Protein AF-A0A6J1MG16-F1 (afdb_monomer_lite)

Secondary structure (DSSP, 8-state):
----EEEEEEEEEEEEEEEEEEEEEETTEEEEEEEEEEEEEEEEEEEEEEEEEEEEETTEEEEEEEEEEEEEEEEEEEEEEE-SBGGG-HHHHHHHHHHHHHTHHHHHHHHGGGGS----

Sequence (120 aa):
MELNVFRILIHSDIVIEFNNDVIGTVLFMYVYGGGPSKITLKNMQIEILFKFDIINENGKDYMDITSYFHALDLVDGAHYQFSNINDGDKRFNDKLHRTLNENWRIVVANFGGYVNKNEA

pLDDT: mean 89.61, std 13.12, range [31.34, 97.75]

Radius of gyration: 19.83 Å; chains: 1; bounding box: 42×24×58 Å

Foldseek 3Di:
DDWDKDKDKDWDKDKDWDWDADAQDDPHDTKGFIGIWMKIQHGKIKMKMWTWDWDDDPNDTDTGTPDMDMDIDRDPFMFIGTACIPNRPPVSRVVVRCVCRVPVVVRCVVPVCVVVDDPD

Structure (mmCIF, N/CA/C/O backbone):
data_AF-A0A6J1MG16-F1
#
_entry.id   AF-A0A6J1MG16-F1
#
loop_
_atom_site.group_PDB
_atom_site.id
_atom_site.type_symbol
_atom_site.label_atom_id
_atom_site.label_alt_id
_atom_site.label_comp_id
_atom_site.label_asym_id
_atom_site.label_entity_id
_atom_site.label_seq_id
_atom_site.pdbx_PDB_ins_code
_atom_site.Cartn_x
_atom_site.Cartn_y
_atom_site.Cartn_z
_atom_site.occupancy
_atom_site.B_iso_or_equiv
_atom_site.auth_seq_id
_atom_site.auth_comp_id
_atom_site.auth_asym_id
_atom_site.auth_atom_id
_atom_site.pdbx_PDB_model_num
ATOM 1 N N . MET A 1 1 ? -20.432 -12.261 28.869 1.00 57.91 1 MET A N 1
ATOM 2 C CA . MET A 1 1 ? -19.486 -11.133 28.792 1.00 57.91 1 MET A CA 1
ATOM 3 C C . MET A 1 1 ? -19.801 -10.425 27.491 1.00 57.91 1 MET A C 1
ATOM 5 O O . MET A 1 1 ? -19.734 -11.069 26.451 1.00 57.91 1 MET A O 1
ATOM 9 N N . GLU A 1 2 ? -20.323 -9.207 27.569 1.00 70.31 2 GLU A N 1
ATOM 10 C CA . GLU A 1 2 ? -20.762 -8.437 26.402 1.00 70.31 2 GLU A CA 1
ATOM 11 C C . GLU A 1 2 ? -19.522 -7.845 25.721 1.00 70.31 2 GLU A C 1
ATOM 13 O O . GLU A 1 2 ? -18.640 -7.329 26.403 1.00 70.31 2 GLU A O 1
ATOM 18 N N . LEU A 1 3 ? -19.392 -8.017 24.404 1.00 81.06 3 LEU A N 1
ATOM 19 C CA . LEU A 1 3 ? -18.237 -7.536 23.650 1.00 81.06 3 LEU A CA 1
ATOM 20 C C . LEU A 1 3 ? -18.596 -6.192 23.015 1.00 81.06 3 LEU A C 1
ATOM 22 O O . LEU A 1 3 ? -19.360 -6.147 22.053 1.00 81.06 3 LEU A O 1
ATOM 26 N N . ASN A 1 4 ? -18.010 -5.119 23.532 1.00 92.44 4 ASN A N 1
ATOM 27 C CA . ASN A 1 4 ? -18.147 -3.787 22.966 1.00 92.44 4 ASN A CA 1
ATOM 28 C C . ASN A 1 4 ? -17.196 -3.636 21.777 1.00 92.44 4 ASN A C 1
ATOM 30 O O . ASN A 1 4 ? -15.969 -3.659 21.915 1.00 92.44 4 ASN A O 1
ATOM 34 N N . VAL A 1 5 ? -17.781 -3.514 20.588 1.00 93.19 5 VAL A N 1
ATOM 35 C CA . VAL A 1 5 ? -17.047 -3.293 19.345 1.00 93.19 5 VAL A CA 1
ATOM 36 C C . VAL A 1 5 ? -17.691 -2.189 18.538 1.00 93.19 5 VAL A C 1
ATOM 38 O O . VAL A 1 5 ? -18.915 -2.085 18.471 1.00 93.19 5 VAL A O 1
ATOM 41 N N . PHE A 1 6 ? -16.864 -1.402 17.862 1.00 93.94 6 PHE A N 1
ATOM 42 C CA . PHE A 1 6 ? -17.328 -0.597 16.742 1.00 93.94 6 PHE A CA 1
ATOM 43 C C . PHE A 1 6 ? -16.473 -0.890 15.513 1.00 93.94 6 PHE A C 1
ATOM 45 O O . PHE A 1 6 ? -15.270 -1.148 15.595 1.00 93.94 6 PHE A O 1
ATOM 52 N N . ARG A 1 7 ? -17.141 -0.908 14.361 1.00 94.94 7 ARG A N 1
ATOM 53 C CA . ARG A 1 7 ? -16.562 -1.278 13.073 1.00 94.94 7 ARG A CA 1
ATOM 54 C C . ARG A 1 7 ? -16.504 -0.047 12.188 1.00 94.94 7 ARG A C 1
ATOM 56 O O . ARG A 1 7 ? -17.516 0.624 11.996 1.00 94.94 7 ARG A O 1
ATOM 63 N N . ILE A 1 8 ? -15.332 0.207 11.627 1.00 95.31 8 ILE A N 1
ATOM 64 C CA . ILE A 1 8 ? -15.112 1.218 10.603 1.00 95.31 8 ILE A CA 1
ATOM 65 C C . ILE A 1 8 ? -14.873 0.502 9.277 1.00 95.31 8 ILE A C 1
ATOM 67 O O . ILE A 1 8 ? -14.038 -0.397 9.192 1.00 95.31 8 ILE A O 1
ATOM 71 N N . LEU A 1 9 ? -15.598 0.930 8.246 1.00 94.25 9 LEU A N 1
ATOM 72 C CA . LEU A 1 9 ? -15.382 0.529 6.862 1.00 94.25 9 LEU A CA 1
ATOM 73 C C . LEU A 1 9 ? -14.996 1.769 6.063 1.00 94.25 9 LEU A C 1
ATOM 75 O O . LEU A 1 9 ? -15.744 2.746 6.035 1.00 94.25 9 LEU A O 1
ATOM 79 N N . ILE A 1 10 ? -13.827 1.732 5.436 1.00 93.44 10 ILE A N 1
ATOM 80 C CA . ILE A 1 10 ? -13.296 2.810 4.605 1.00 93.44 10 ILE A CA 1
ATOM 81 C C . ILE A 1 10 ? -13.065 2.251 3.208 1.00 93.44 10 ILE A C 1
ATOM 83 O O . ILE A 1 10 ? -12.519 1.163 3.049 1.00 93.44 10 ILE A O 1
ATOM 87 N N . HIS A 1 11 ? -13.443 3.024 2.195 1.00 93.38 11 HIS A N 1
ATOM 88 C CA . HIS A 1 11 ? -13.033 2.789 0.819 1.00 93.38 11 HIS A CA 1
ATOM 89 C C . HIS A 1 11 ? -12.354 4.053 0.288 1.00 93.38 11 HIS A C 1
ATOM 91 O O . HIS A 1 11 ? -12.895 5.152 0.419 1.00 93.38 11 HIS A O 1
ATOM 97 N N . SER A 1 12 ? -11.156 3.927 -0.278 1.00 93.81 12 SER A N 1
ATOM 98 C CA . SER A 1 12 ? -10.440 5.078 -0.835 1.00 93.81 12 SER A CA 1
ATOM 99 C C . SER A 1 12 ? -9.427 4.666 -1.889 1.00 93.81 12 SER A C 1
ATOM 101 O O . SER A 1 12 ? -8.820 3.601 -1.815 1.00 93.81 12 SER A O 1
ATOM 103 N N . ASP A 1 13 ? -9.170 5.574 -2.823 1.00 95.31 13 ASP A N 1
ATOM 104 C CA . ASP A 1 13 ? -7.903 5.584 -3.543 1.00 95.31 13 ASP A CA 1
ATOM 105 C C . ASP A 1 13 ? -6.831 6.193 -2.630 1.00 95.31 13 ASP A C 1
ATOM 107 O O . ASP A 1 13 ? -7.084 7.199 -1.963 1.00 95.31 13 ASP A O 1
ATOM 111 N N . ILE A 1 14 ? -5.634 5.607 -2.602 1.00 93.12 14 ILE A N 1
ATOM 112 C CA . ILE A 1 14 ? -4.476 6.170 -1.899 1.00 93.12 14 ILE A CA 1
ATOM 113 C C . ILE A 1 14 ? -3.355 6.432 -2.892 1.00 93.12 14 ILE A C 1
ATOM 115 O O . ILE A 1 14 ? -3.028 5.595 -3.730 1.00 93.12 14 ILE A O 1
ATOM 119 N N . VAL A 1 15 ? -2.734 7.600 -2.767 1.00 95.81 15 VAL A N 1
ATOM 120 C CA . VAL A 1 15 ? -1.513 7.956 -3.483 1.00 95.81 15 VAL A CA 1
ATOM 121 C C . VAL A 1 15 ? -0.412 8.191 -2.460 1.00 95.81 15 VAL A C 1
ATOM 123 O O . VAL A 1 15 ? -0.569 9.005 -1.556 1.00 95.81 15 VAL A O 1
ATOM 126 N N . ILE A 1 16 ? 0.695 7.472 -2.616 1.00 94.00 16 ILE A N 1
ATOM 127 C CA . ILE A 1 16 ? 1.886 7.580 -1.779 1.00 94.00 16 ILE A CA 1
ATOM 128 C C . ILE A 1 16 ? 3.007 8.108 -2.662 1.00 94.00 16 ILE A C 1
ATOM 130 O O . ILE A 1 16 ? 3.377 7.462 -3.641 1.00 94.00 16 ILE A O 1
ATOM 134 N N . GLU A 1 17 ? 3.545 9.269 -2.314 1.00 96.12 17 GLU A N 1
ATOM 135 C CA . GLU A 1 17 ? 4.680 9.891 -2.996 1.00 96.12 17 GLU A CA 1
ATOM 136 C C . GLU A 1 17 ? 5.846 9.991 -2.014 1.00 96.12 17 GLU A C 1
ATOM 138 O O . GLU A 1 17 ? 5.672 10.398 -0.866 1.00 96.12 17 GLU A O 1
ATOM 143 N N . PHE A 1 18 ? 7.026 9.549 -2.439 1.00 93.44 18 PHE A N 1
ATOM 144 C CA . PHE A 1 18 ? 8.201 9.432 -1.577 1.00 93.44 18 PHE A CA 1
ATOM 145 C C . PHE A 1 18 ? 9.485 9.469 -2.402 1.00 93.44 18 PHE A C 1
ATOM 147 O O . PHE A 1 18 ? 9.480 9.147 -3.586 1.00 93.44 18 PHE A O 1
ATOM 154 N N . ASN A 1 19 ? 10.603 9.823 -1.772 1.00 94.31 19 ASN A N 1
ATOM 155 C CA . ASN A 1 19 ? 11.925 9.591 -2.349 1.00 94.31 19 ASN A CA 1
ATOM 156 C C . ASN A 1 19 ? 12.421 8.230 -1.871 1.00 94.31 19 ASN A C 1
ATOM 158 O O . ASN A 1 19 ? 12.426 7.974 -0.667 1.00 94.31 19 ASN A O 1
ATOM 162 N N . ASN A 1 20 ? 12.809 7.361 -2.799 1.00 88.12 20 ASN A N 1
ATOM 163 C CA . ASN A 1 20 ? 13.327 6.041 -2.468 1.00 88.12 20 ASN A CA 1
ATOM 164 C C . ASN A 1 20 ? 14.851 5.979 -2.620 1.00 88.12 20 ASN A C 1
ATOM 166 O O . ASN A 1 20 ? 15.443 6.714 -3.404 1.00 88.12 20 ASN A O 1
ATOM 170 N N . ASP A 1 21 ? 15.461 5.071 -1.870 1.00 92.44 21 ASP A N 1
ATOM 171 C CA . ASP A 1 21 ? 16.802 4.544 -2.100 1.00 92.44 21 ASP A CA 1
ATOM 172 C C . ASP A 1 21 ? 16.677 3.036 -1.895 1.00 92.44 21 ASP A C 1
ATOM 174 O O . ASP A 1 21 ? 16.348 2.570 -0.801 1.00 92.44 21 ASP A O 1
ATOM 178 N N . VAL A 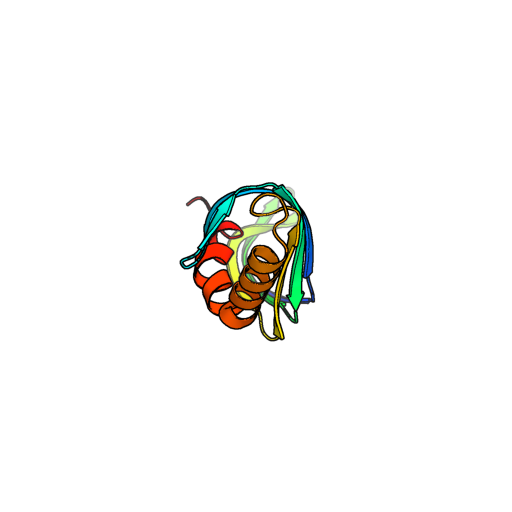1 22 ? 16.755 2.283 -2.986 1.00 90.62 22 VAL A N 1
ATOM 179 C CA . VAL A 1 22 ? 16.479 0.851 -2.997 1.00 90.62 22 VAL A CA 1
ATOM 180 C C . VAL A 1 22 ? 17.717 0.094 -3.422 1.00 90.62 22 VAL A C 1
ATOM 182 O O . VAL A 1 22 ? 18.420 0.483 -4.348 1.00 90.62 22 VAL A O 1
ATOM 185 N N . ILE A 1 23 ? 17.950 -1.033 -2.761 1.00 93.88 23 ILE A N 1
ATOM 186 C CA . ILE A 1 23 ? 18.915 -2.045 -3.168 1.00 93.88 23 ILE A CA 1
ATOM 187 C C . ILE A 1 23 ? 18.384 -3.408 -2.734 1.00 93.88 23 ILE A C 1
ATOM 189 O O . ILE A 1 23 ? 18.013 -3.602 -1.577 1.00 93.88 23 ILE A O 1
ATOM 193 N N . GLY A 1 24 ? 18.301 -4.354 -3.662 1.00 93.06 24 GLY A N 1
ATOM 194 C CA . GLY A 1 24 ? 17.843 -5.705 -3.355 1.00 93.06 24 GLY A CA 1
ATOM 195 C C . GLY A 1 24 ? 17.085 -6.354 -4.499 1.00 93.06 24 GLY A C 1
ATOM 196 O O . GLY A 1 24 ? 17.175 -5.930 -5.645 1.00 93.06 24 GLY A O 1
ATOM 197 N N . THR A 1 25 ? 16.331 -7.403 -4.184 1.00 93.12 25 THR A N 1
ATOM 198 C CA . THR A 1 25 ? 15.599 -8.185 -5.184 1.00 93.12 25 THR A CA 1
ATOM 199 C C . THR A 1 25 ? 14.103 -8.034 -4.977 1.00 93.12 25 THR A C 1
ATOM 201 O O . THR A 1 25 ? 13.588 -8.335 -3.902 1.00 93.12 25 THR A O 1
ATOM 204 N N . VAL A 1 26 ? 13.396 -7.623 -6.027 1.00 91.00 26 VAL A N 1
ATOM 205 C CA . VAL A 1 26 ? 11.934 -7.625 -6.072 1.00 91.00 26 VAL A CA 1
ATOM 206 C C . VAL A 1 26 ? 11.464 -8.689 -7.054 1.00 91.00 26 VAL A C 1
ATOM 208 O O . VAL A 1 26 ? 11.855 -8.693 -8.222 1.00 91.00 26 VAL A O 1
ATOM 211 N N . LEU A 1 27 ? 10.640 -9.622 -6.570 1.00 91.06 27 LEU A N 1
ATOM 212 C CA . LEU A 1 27 ? 10.260 -10.846 -7.283 1.00 91.06 27 LEU A CA 1
ATOM 213 C C . LEU A 1 27 ? 11.506 -11.652 -7.710 1.00 91.06 27 LEU A C 1
ATOM 215 O O . LEU A 1 27 ? 12.025 -12.438 -6.927 1.00 91.06 27 LEU A O 1
ATOM 219 N N . PHE A 1 28 ? 12.017 -11.425 -8.918 1.00 92.00 28 PHE A N 1
ATOM 220 C CA . PHE A 1 28 ? 13.226 -12.052 -9.472 1.00 92.00 28 PHE A CA 1
ATOM 221 C C . PHE A 1 28 ? 14.227 -11.029 -10.042 1.00 92.00 28 PHE A C 1
ATOM 223 O O . PHE A 1 28 ? 15.241 -11.409 -10.626 1.00 92.00 28 PHE A O 1
ATOM 230 N N . MET A 1 29 ? 13.930 -9.731 -9.937 1.00 94.00 29 MET A N 1
ATOM 231 C CA . MET A 1 29 ? 14.741 -8.650 -10.494 1.00 94.00 29 MET A CA 1
ATOM 232 C C . MET A 1 29 ? 15.578 -8.008 -9.392 1.00 94.00 29 MET A C 1
ATOM 234 O O . MET A 1 29 ? 15.024 -7.487 -8.426 1.00 94.00 29 MET A O 1
ATOM 238 N N . TYR A 1 30 ? 16.901 -8.020 -9.553 1.00 95.31 30 TYR A N 1
ATOM 239 C CA . TYR A 1 30 ? 17.792 -7.216 -8.723 1.00 95.31 30 TYR A CA 1
ATOM 240 C C . TYR A 1 30 ? 17.692 -5.749 -9.146 1.00 95.31 30 TYR A C 1
ATOM 242 O O . TYR A 1 30 ? 17.838 -5.439 -10.327 1.00 95.31 30 TYR 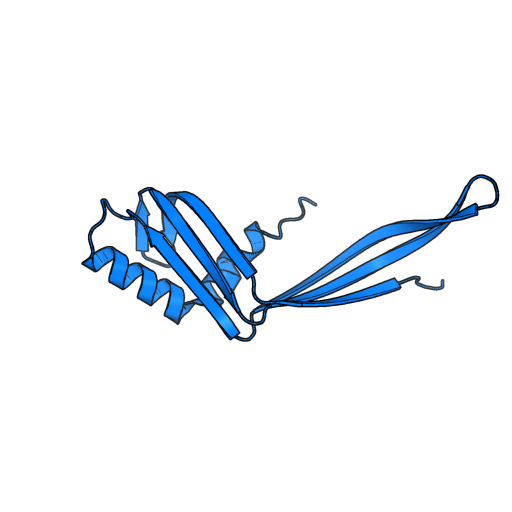A O 1
ATOM 250 N N . VAL A 1 31 ? 17.413 -4.867 -8.196 1.00 95.25 31 VAL A N 1
ATOM 251 C CA . VAL A 1 31 ? 17.221 -3.432 -8.389 1.00 95.25 31 VAL A CA 1
ATOM 252 C C . VAL A 1 31 ? 18.150 -2.674 -7.454 1.00 95.25 31 VAL A C 1
ATOM 254 O O . VAL A 1 31 ? 18.365 -3.077 -6.312 1.00 95.25 31 VAL A O 1
ATOM 257 N N . TYR A 1 32 ? 18.693 -1.568 -7.944 1.00 95.62 32 TYR A N 1
ATOM 258 C CA . TYR A 1 32 ? 19.401 -0.589 -7.133 1.00 95.62 32 TYR A CA 1
ATOM 259 C C . TYR A 1 32 ? 19.121 0.818 -7.666 1.00 95.62 32 TYR A C 1
ATOM 261 O O . TYR A 1 32 ? 18.771 0.963 -8.839 1.00 95.62 32 TYR A O 1
ATOM 269 N N . GLY A 1 33 ? 19.275 1.843 -6.836 1.00 93.50 33 GLY A N 1
ATOM 270 C CA . GLY A 1 33 ? 19.087 3.241 -7.225 1.00 93.50 33 GLY A CA 1
ATOM 271 C C . GLY A 1 33 ? 17.970 3.915 -6.442 1.00 93.50 33 GLY A C 1
ATOM 272 O O . GLY A 1 33 ? 17.393 3.335 -5.526 1.00 93.50 33 GLY A O 1
ATOM 273 N N . GLY A 1 34 ? 17.664 5.157 -6.794 1.00 89.81 34 GLY A N 1
ATOM 274 C CA . GLY A 1 34 ? 16.777 5.962 -5.971 1.00 89.81 34 GLY A CA 1
ATOM 275 C C . GLY A 1 34 ? 16.395 7.295 -6.591 1.00 89.81 34 GLY A C 1
ATOM 276 O O . GLY A 1 34 ? 17.161 7.891 -7.356 1.00 89.81 34 GLY A O 1
ATOM 277 N N . GLY A 1 35 ? 15.199 7.755 -6.248 1.00 92.69 35 GLY A N 1
ATOM 278 C CA . GLY A 1 35 ? 14.619 9.003 -6.705 1.00 92.69 35 GLY A CA 1
ATOM 279 C C . GLY A 1 35 ? 13.142 9.161 -6.322 1.00 92.69 35 GLY A C 1
ATOM 280 O O . GLY A 1 35 ? 12.564 8.335 -5.605 1.00 92.69 35 GLY A O 1
ATOM 281 N N . PRO A 1 36 ? 12.494 10.232 -6.807 1.00 95.81 36 PRO A N 1
ATOM 282 C CA . PRO A 1 36 ? 11.066 10.449 -6.612 1.00 95.81 3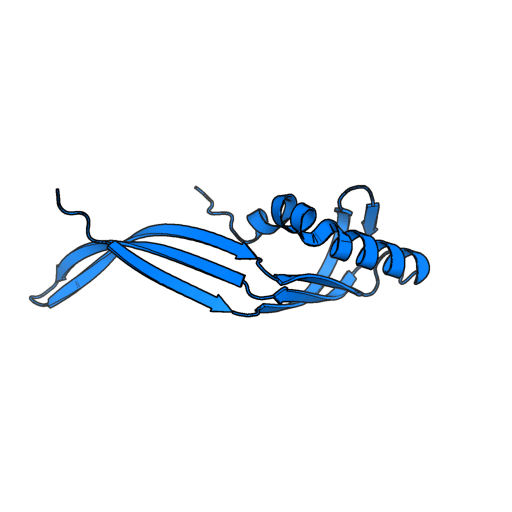6 PRO A CA 1
ATOM 283 C C . PRO A 1 36 ? 10.249 9.275 -7.146 1.00 95.81 36 PRO A C 1
ATOM 285 O O . PRO A 1 36 ? 10.400 8.857 -8.295 1.00 95.81 36 PRO A O 1
ATOM 288 N N . SER A 1 37 ? 9.385 8.731 -6.310 1.00 95.31 37 SER A N 1
ATOM 289 C CA . SER A 1 37 ? 8.622 7.524 -6.586 1.00 95.31 37 SER A CA 1
ATOM 290 C C . SER A 1 37 ? 7.183 7.692 -6.126 1.00 95.31 37 SER A C 1
ATOM 292 O O . SER A 1 37 ? 6.875 8.486 -5.234 1.00 95.31 37 SER A O 1
ATOM 294 N N . LYS A 1 38 ? 6.288 6.945 -6.768 1.00 96.19 38 LYS A N 1
ATOM 295 C CA . LYS A 1 38 ? 4.850 7.024 -6.550 1.00 96.19 38 LYS A CA 1
ATOM 296 C C . LYS A 1 38 ? 4.223 5.641 -6.570 1.00 96.19 38 LYS A C 1
ATOM 298 O O . LYS A 1 38 ? 4.453 4.851 -7.485 1.00 96.19 38 LYS A O 1
ATOM 303 N N . ILE A 1 39 ? 3.378 5.377 -5.582 1.00 95.44 39 ILE A N 1
ATOM 304 C CA . ILE A 1 39 ? 2.511 4.202 -5.533 1.00 95.44 39 ILE A CA 1
ATOM 305 C C . ILE A 1 39 ? 1.069 4.691 -5.496 1.00 95.44 39 ILE A C 1
ATOM 307 O O . ILE A 1 39 ? 0.718 5.555 -4.699 1.00 95.44 39 ILE A O 1
ATOM 311 N N . THR A 1 40 ? 0.231 4.158 -6.378 1.00 96.62 40 THR A N 1
ATOM 312 C CA . THR A 1 40 ? -1.212 4.416 -6.376 1.00 96.62 40 THR A CA 1
ATOM 313 C C . THR A 1 40 ? -1.947 3.124 -6.071 1.00 96.62 40 THR A C 1
ATOM 315 O O . THR A 1 40 ? -1.770 2.135 -6.772 1.00 96.62 40 THR A O 1
ATOM 318 N N . LEU A 1 41 ? -2.771 3.150 -5.037 1.00 94.62 41 LEU A N 1
ATOM 319 C CA . LEU A 1 41 ? -3.628 2.067 -4.582 1.00 94.62 41 LEU A CA 1
ATOM 320 C C . LEU A 1 41 ? -5.066 2.433 -4.947 1.00 94.62 41 LEU A C 1
ATOM 322 O O . LEU A 1 41 ? -5.538 3.500 -4.555 1.00 94.62 41 LEU A O 1
ATOM 326 N N . LYS A 1 42 ? -5.735 1.600 -5.744 1.00 94.69 42 LYS A N 1
ATOM 327 C CA . LYS A 1 42 ? -7.067 1.888 -6.280 1.00 94.69 42 LYS A CA 1
ATOM 328 C C . LYS A 1 42 ? -8.138 1.078 -5.570 1.00 94.69 42 LYS A C 1
ATOM 330 O O . LYS A 1 42 ? -7.983 -0.132 -5.402 1.00 94.69 42 LYS A O 1
ATOM 335 N N . ASN A 1 43 ? -9.221 1.759 -5.191 1.00 93.94 43 ASN A N 1
ATOM 336 C CA . ASN A 1 43 ? -10.372 1.178 -4.508 1.00 93.94 43 ASN A CA 1
ATOM 337 C C . ASN A 1 43 ? -9.941 0.286 -3.336 1.00 93.94 43 ASN A C 1
ATOM 339 O O . ASN A 1 43 ? -10.269 -0.899 -3.250 1.00 93.94 43 ASN A O 1
ATOM 343 N N . MET A 1 44 ? -9.104 0.850 -2.471 1.00 91.94 44 MET A N 1
ATOM 344 C CA . MET A 1 44 ? -8.630 0.151 -1.296 1.00 91.94 44 MET A CA 1
ATOM 345 C C . MET A 1 44 ? -9.753 0.098 -0.271 1.00 91.94 44 MET A C 1
ATOM 347 O O . MET A 1 44 ? -10.270 1.138 0.139 1.00 91.94 44 MET A O 1
ATOM 351 N N . GLN A 1 45 ? -10.115 -1.109 0.139 1.00 92.62 45 GLN A N 1
ATOM 352 C CA . GLN A 1 45 ? -11.087 -1.369 1.186 1.00 92.62 45 GLN A CA 1
ATOM 353 C C . GLN A 1 45 ? -10.341 -1.668 2.478 1.00 92.62 45 GLN A C 1
ATOM 355 O O . GLN A 1 45 ? -9.524 -2.585 2.538 1.00 92.62 45 GLN A O 1
ATOM 360 N N . ILE A 1 46 ? -10.616 -0.879 3.509 1.00 91.19 46 ILE A N 1
ATOM 361 C CA . ILE A 1 46 ? -10.084 -1.087 4.849 1.00 91.19 46 ILE A CA 1
ATOM 362 C C . ILE A 1 46 ? -11.254 -1.350 5.779 1.00 91.19 46 ILE A C 1
ATOM 364 O O . ILE A 1 46 ? -12.196 -0.562 5.868 1.00 91.19 46 ILE A O 1
ATOM 368 N N . GLU A 1 47 ? -11.146 -2.433 6.524 1.00 93.00 47 GLU A N 1
ATOM 369 C CA . GLU A 1 47 ? -11.987 -2.703 7.671 1.00 93.00 47 GLU A CA 1
ATOM 370 C C . GLU A 1 47 ? -11.148 -2.593 8.936 1.00 93.00 47 GLU A C 1
ATOM 372 O O . GLU A 1 47 ? -10.080 -3.196 9.023 1.00 93.00 47 GLU A O 1
ATOM 377 N N . ILE A 1 48 ? -11.645 -1.849 9.923 1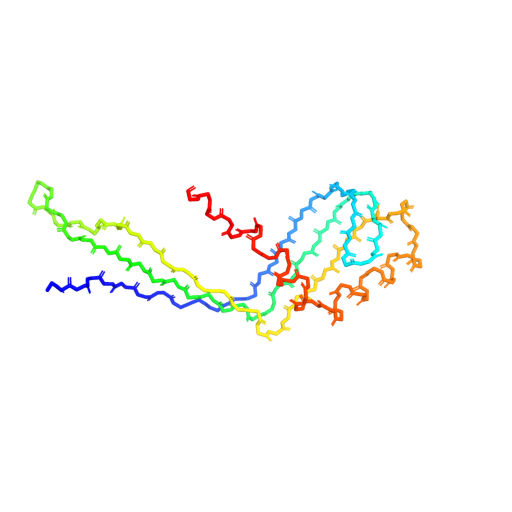.00 93.56 48 ILE A N 1
ATOM 378 C CA . ILE A 1 48 ? -11.051 -1.787 11.256 1.00 93.56 48 ILE A CA 1
ATOM 379 C C . ILE A 1 48 ? -12.127 -2.111 12.286 1.00 93.56 48 ILE A C 1
ATOM 381 O O . ILE A 1 48 ? -13.186 -1.484 12.318 1.00 93.56 48 ILE A O 1
ATOM 385 N N . LEU A 1 49 ? -11.848 -3.090 13.137 1.00 94.31 49 LEU A N 1
ATO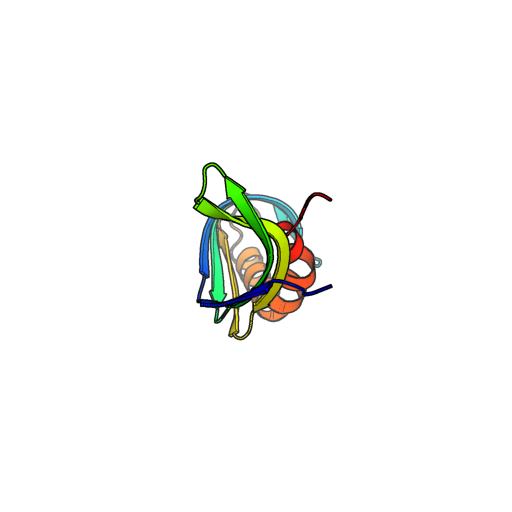M 386 C CA . LEU A 1 49 ? -12.685 -3.482 14.257 1.00 94.31 49 LEU A CA 1
ATOM 387 C C . LEU A 1 49 ? -11.980 -3.089 15.550 1.00 94.31 49 LEU A C 1
ATOM 389 O O . LEU A 1 49 ? -10.982 -3.705 15.920 1.00 94.31 49 LEU A O 1
ATOM 393 N N . PHE A 1 50 ? -12.512 -2.091 16.243 1.00 94.81 50 PHE A N 1
ATOM 394 C CA . PHE A 1 50 ? -12.015 -1.673 17.546 1.00 94.81 50 PHE A CA 1
ATOM 395 C C . PHE A 1 50 ? -12.798 -2.382 18.643 1.00 94.81 50 PHE A C 1
ATOM 397 O O . PHE A 1 50 ? -14.030 -2.368 18.632 1.00 94.81 50 PHE A O 1
ATOM 404 N N . LYS A 1 51 ? -12.083 -2.985 19.592 1.00 95.44 51 LYS A N 1
ATOM 405 C CA . LYS A 1 51 ? -12.634 -3.411 20.878 1.00 95.44 51 LYS A CA 1
ATOM 406 C C . LYS A 1 51 ? -12.393 -2.302 21.885 1.00 95.44 51 LYS A C 1
ATOM 408 O O . LYS A 1 51 ? -11.316 -1.706 21.895 1.00 95.44 51 LYS A O 1
ATOM 413 N N . PHE A 1 52 ? -13.382 -2.042 22.722 1.00 94.94 52 PHE A N 1
ATOM 414 C CA . PHE A 1 52 ? -13.276 -1.011 23.740 1.00 94.94 52 PHE A CA 1
ATOM 415 C C . PHE A 1 52 ? -13.994 -1.414 25.018 1.00 94.94 52 PHE A C 1
ATOM 417 O O . PHE A 1 52 ? -14.874 -2.264 24.984 1.00 94.94 52 PHE A O 1
ATOM 424 N N . ASP A 1 53 ? -13.651 -0.763 26.117 1.00 94.69 53 ASP A N 1
ATOM 425 C CA . ASP A 1 53 ? -14.421 -0.773 27.352 1.00 94.69 53 ASP A CA 1
ATOM 426 C C . ASP A 1 53 ? -14.960 0.636 27.629 1.00 94.69 53 ASP A C 1
ATOM 428 O O . ASP A 1 53 ? -14.499 1.624 27.052 1.00 94.69 53 ASP A O 1
ATOM 432 N N . ILE A 1 54 ? -15.978 0.736 28.484 1.00 94.38 54 ILE A N 1
ATOM 433 C CA . ILE A 1 54 ? -16.434 2.026 29.006 1.00 94.38 54 ILE A CA 1
ATOM 434 C C . ILE A 1 54 ? -15.847 2.197 30.400 1.00 94.38 54 ILE A C 1
ATOM 436 O O . ILE A 1 54 ? -16.176 1.430 31.308 1.00 94.38 54 ILE A O 1
ATOM 440 N N . ILE A 1 55 ? -14.993 3.203 30.567 1.00 94.75 55 ILE A N 1
ATOM 441 C CA . ILE A 1 55 ? -14.411 3.567 31.860 1.00 94.75 55 ILE A CA 1
ATOM 442 C C . ILE A 1 55 ? -15.053 4.858 32.365 1.00 94.75 55 ILE A C 1
ATOM 444 O O . ILE A 1 55 ? -15.295 5.782 31.589 1.00 94.75 55 ILE A O 1
ATOM 448 N N . ASN A 1 56 ? -15.340 4.930 33.665 1.00 96.31 56 ASN A N 1
ATOM 449 C CA . ASN A 1 56 ? -15.833 6.152 34.291 1.00 96.31 56 ASN A CA 1
ATOM 450 C C . ASN A 1 56 ? -14.674 6.883 34.968 1.00 96.31 56 ASN A C 1
ATOM 452 O O . ASN A 1 56 ? -14.088 6.371 35.922 1.00 96.31 56 ASN A O 1
ATOM 456 N N . GLU A 1 57 ? -14.385 8.097 34.513 1.00 95.06 57 GLU A N 1
ATOM 457 C CA . GLU A 1 57 ? -13.433 8.987 35.166 1.00 95.06 57 GLU A CA 1
ATOM 458 C C . GLU A 1 57 ? -14.141 10.281 35.563 1.00 95.06 57 GLU A C 1
ATOM 460 O O . GLU A 1 57 ? -14.658 11.025 34.729 1.00 95.06 57 GLU A O 1
ATOM 465 N N . ASN A 1 58 ? -14.176 10.565 36.869 1.00 94.88 58 ASN A N 1
ATOM 466 C CA . ASN A 1 58 ? -14.793 11.771 37.431 1.00 94.88 58 ASN A CA 1
ATOM 467 C C . ASN A 1 58 ? -16.268 11.968 37.024 1.00 94.88 58 ASN A C 1
ATOM 469 O O . ASN A 1 58 ? -16.700 13.089 36.740 1.00 94.88 58 ASN A O 1
ATOM 473 N N . GLY A 1 59 ? -17.048 10.882 36.985 1.00 96.44 59 GLY A N 1
ATOM 474 C CA . GLY A 1 59 ? -18.470 10.928 36.638 1.00 96.44 59 GLY A CA 1
ATOM 475 C C . GLY A 1 59 ? -18.747 11.103 35.143 1.00 96.44 59 GLY A C 1
ATOM 476 O O . GLY A 1 59 ? -19.893 11.350 34.773 1.00 96.44 59 GLY A O 1
ATOM 477 N N . LYS A 1 60 ? -17.726 10.981 34.288 1.00 96.81 60 LYS A N 1
ATOM 478 C CA . LYS A 1 60 ? -17.857 10.968 32.829 1.00 96.81 60 LYS A CA 1
ATOM 479 C C . LYS A 1 60 ? -17.420 9.617 32.286 1.00 96.81 60 LYS A C 1
ATOM 481 O O . LYS A 1 60 ? -16.394 9.089 32.704 1.00 96.81 60 LYS A O 1
ATOM 486 N N . ASP A 1 61 ? -18.187 9.105 31.337 1.00 96.31 61 ASP A N 1
ATOM 487 C CA . ASP A 1 61 ? -17.876 7.856 30.656 1.00 96.31 61 ASP A CA 1
ATOM 488 C C . ASP A 1 61 ? -16.981 8.121 29.441 1.00 96.31 61 ASP A C 1
ATOM 490 O O . ASP A 1 61 ? -17.243 9.027 28.643 1.00 96.31 61 ASP A O 1
ATOM 494 N N . TYR A 1 62 ? -15.935 7.312 29.299 1.00 94.88 62 TYR A N 1
ATOM 495 C CA . TYR A 1 62 ? -14.974 7.348 28.203 1.00 94.88 62 TYR A CA 1
ATOM 496 C C . TYR A 1 62 ? -14.902 5.986 27.521 1.00 94.88 62 TYR A C 1
ATOM 498 O O . TYR A 1 62 ? -14.982 4.946 28.172 1.00 94.88 62 TYR A O 1
ATOM 506 N N . MET A 1 63 ? -14.724 6.005 26.202 1.00 93.56 63 MET A N 1
ATOM 507 C CA . MET A 1 63 ? -14.414 4.815 25.419 1.00 93.56 63 MET A CA 1
ATOM 508 C C . MET A 1 63 ? -12.910 4.552 25.489 1.00 93.56 63 MET A C 1
ATOM 510 O O . MET A 1 63 ? -12.130 5.319 24.924 1.00 93.56 63 MET A O 1
ATOM 514 N N . ASP A 1 64 ? -12.519 3.473 26.157 1.00 94.00 64 ASP A N 1
ATOM 515 C CA . ASP A 1 64 ? -11.131 3.026 26.243 1.00 94.00 64 ASP A CA 1
ATOM 516 C C . ASP A 1 64 ? -10.874 1.911 25.226 1.00 94.00 64 ASP A C 1
ATOM 518 O O . ASP 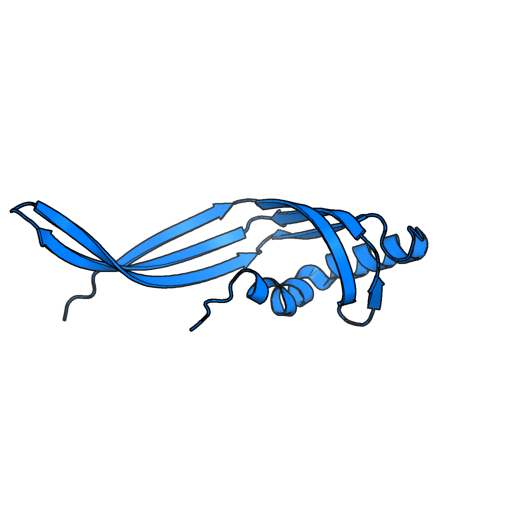A 1 64 ? -11.421 0.816 25.341 1.00 94.00 64 ASP A O 1
ATOM 522 N N . ILE A 1 65 ? -10.090 2.193 24.182 1.00 94.38 65 ILE A N 1
ATOM 523 C CA . ILE A 1 65 ? -9.802 1.231 23.110 1.00 94.38 65 ILE A CA 1
ATOM 524 C C . ILE A 1 65 ? -8.771 0.217 23.614 1.00 94.38 65 ILE A C 1
ATOM 526 O O . ILE A 1 65 ? -7.597 0.535 23.772 1.00 94.38 65 ILE A O 1
ATOM 530 N N . THR A 1 66 ? -9.190 -1.036 23.781 1.00 94.31 66 THR A N 1
ATOM 531 C CA . THR A 1 66 ? -8.340 -2.105 24.328 1.00 94.31 66 THR A CA 1
ATOM 532 C C . THR A 1 66 ? -7.531 -2.827 23.259 1.00 94.31 66 THR A C 1
ATOM 534 O O . THR A 1 66 ? -6.445 -3.339 23.521 1.00 94.31 66 THR A O 1
ATOM 537 N N . SER A 1 67 ? -8.066 -2.917 22.041 1.00 93.25 67 SER A N 1
ATOM 538 C CA . SER A 1 67 ? -7.377 -3.511 20.894 1.00 93.25 67 SER A CA 1
ATOM 539 C C . SER A 1 67 ? -8.089 -3.166 19.594 1.00 93.25 67 SER A C 1
ATOM 541 O O . SER A 1 67 ? -9.250 -2.755 19.586 1.00 93.25 67 SER A O 1
ATOM 543 N N . TYR A 1 68 ? -7.408 -3.382 18.474 1.00 92.12 68 TYR A N 1
ATOM 544 C CA . TYR A 1 68 ? -8.017 -3.277 17.159 1.00 92.12 68 TYR A CA 1
ATOM 545 C C . TYR A 1 68 ? -7.531 -4.394 16.238 1.00 92.12 68 TYR A C 1
ATOM 547 O O . TYR A 1 68 ? -6.411 -4.889 16.353 1.00 92.12 68 TYR A O 1
ATOM 555 N N . PHE A 1 69 ? -8.396 -4.779 15.310 1.00 90.06 69 PHE A N 1
ATOM 556 C CA . PHE A 1 69 ? -8.097 -5.691 14.213 1.00 90.06 69 PHE A CA 1
ATOM 557 C C . PHE A 1 69 ? -8.326 -4.933 12.920 1.00 90.06 69 PHE A C 1
ATOM 559 O O . PHE A 1 69 ? -9.258 -4.136 12.841 1.00 90.06 69 PHE A O 1
ATOM 566 N N . HIS A 1 70 ? -7.501 -5.176 11.909 1.00 89.12 70 HIS A N 1
ATOM 567 C CA . HIS A 1 70 ? -7.699 -4.566 10.605 1.00 89.12 70 HIS A CA 1
ATOM 568 C C . HIS A 1 70 ? -7.548 -5.593 9.490 1.00 89.12 70 HIS A C 1
ATOM 570 O O . HIS A 1 70 ? -6.778 -6.547 9.599 1.00 89.12 70 HIS A O 1
ATOM 576 N N . ALA A 1 71 ? -8.291 -5.372 8.415 1.00 85.69 71 ALA A N 1
ATOM 577 C CA . ALA A 1 71 ? -8.146 -6.065 7.149 1.00 85.69 71 ALA A CA 1
ATOM 578 C C . ALA A 1 71 ? -8.067 -5.018 6.039 1.00 85.69 71 ALA A C 1
ATOM 580 O O . ALA A 1 71 ? -8.763 -4.003 6.079 1.00 85.69 71 ALA A O 1
ATOM 581 N N . LEU A 1 72 ? -7.199 -5.265 5.065 1.00 87.44 72 LEU A N 1
ATOM 582 C CA . LEU A 1 72 ? -7.006 -4.400 3.912 1.00 87.44 72 LEU A CA 1
ATOM 583 C C . LEU A 1 72 ? -7.094 -5.249 2.653 1.00 87.44 72 LEU A C 1
ATOM 585 O O . LEU A 1 72 ? -6.431 -6.282 2.559 1.00 87.44 72 LEU A O 1
ATOM 589 N N . ASP A 1 73 ? -7.877 -4.780 1.690 1.00 86.56 73 ASP A N 1
ATOM 590 C CA . ASP A 1 73 ? -7.949 -5.346 0.350 1.00 86.56 73 ASP A CA 1
ATOM 591 C C . ASP A 1 73 ? -7.809 -4.243 -0.704 1.00 86.56 73 ASP A C 1
ATOM 593 O O . ASP A 1 73 ? -8.312 -3.130 -0.550 1.00 86.56 73 ASP A O 1
ATOM 597 N N . LEU A 1 74 ? -7.101 -4.550 -1.784 1.00 86.56 74 LEU A N 1
ATOM 598 C CA . LEU A 1 74 ? -6.920 -3.659 -2.924 1.00 86.56 74 LEU A CA 1
ATOM 599 C C . LEU A 1 74 ? -7.752 -4.204 -4.070 1.00 86.56 74 LEU A C 1
ATOM 601 O O . LEU A 1 74 ? -7.339 -5.147 -4.740 1.00 86.56 74 LEU A O 1
ATOM 605 N N . VAL A 1 75 ? -8.922 -3.616 -4.299 1.00 85.19 75 VAL A N 1
ATOM 606 C CA . VAL A 1 75 ? -9.897 -4.205 -5.221 1.00 85.19 75 VAL A CA 1
ATOM 607 C C . VAL A 1 75 ? -9.546 -3.904 -6.675 1.00 85.19 75 VAL A C 1
ATOM 609 O O . VAL A 1 75 ? -9.528 -4.818 -7.502 1.00 85.19 75 VAL A O 1
ATOM 612 N N . ASP A 1 76 ? -9.168 -2.658 -6.969 1.00 91.88 76 ASP A N 1
ATOM 613 C CA . ASP A 1 76 ? -8.936 -2.194 -8.346 1.00 91.88 76 ASP A CA 1
ATOM 614 C C . ASP A 1 76 ? -7.437 -2.139 -8.707 1.00 91.88 76 ASP A C 1
ATOM 616 O O . ASP A 1 76 ? -7.059 -1.749 -9.813 1.00 91.88 76 ASP A O 1
ATOM 620 N N . GLY A 1 77 ? -6.572 -2.581 -7.791 1.00 92.81 77 GLY A N 1
ATOM 621 C CA . GLY A 1 77 ? -5.154 -2.831 -8.031 1.00 92.81 77 GLY A CA 1
ATOM 622 C C . GLY A 1 77 ? -4.189 -1.780 -7.494 1.00 92.81 77 GLY A C 1
ATOM 623 O O . GLY A 1 77 ? -4.568 -0.788 -6.869 1.00 92.81 77 GLY A O 1
ATOM 624 N N . ALA A 1 78 ? -2.899 -2.031 -7.726 1.00 95.12 78 ALA A N 1
ATOM 625 C CA . ALA A 1 78 ? -1.813 -1.129 -7.363 1.00 95.12 78 ALA A CA 1
ATOM 626 C C . ALA A 1 78 ? -0.950 -0.788 -8.582 1.00 95.12 78 ALA A C 1
ATOM 628 O O . ALA A 1 78 ? -0.692 -1.633 -9.440 1.00 95.12 78 ALA A O 1
ATOM 629 N N . HIS A 1 79 ? -0.495 0.461 -8.637 1.00 97.25 79 HIS A N 1
ATOM 630 C CA . HIS A 1 79 ? 0.381 0.976 -9.677 1.00 97.25 79 HIS A CA 1
ATOM 631 C C . HIS A 1 79 ? 1.658 1.547 -9.063 1.00 97.25 79 HIS A C 1
ATOM 633 O O . HIS A 1 79 ? 1.600 2.415 -8.193 1.00 97.25 79 HIS A O 1
ATOM 639 N N . TYR A 1 80 ? 2.799 1.073 -9.546 1.00 95.62 80 TYR A N 1
ATOM 640 C CA . TYR A 1 80 ? 4.134 1.378 -9.060 1.00 95.62 80 TYR A CA 1
ATOM 641 C C . TYR A 1 80 ? 4.908 2.174 -10.109 1.00 95.62 80 TYR A C 1
ATOM 643 O O . TYR A 1 80 ? 5.064 1.735 -11.252 1.00 95.62 80 TYR A O 1
ATOM 651 N N . GLN A 1 81 ? 5.423 3.327 -9.694 1.00 95.94 81 GLN A N 1
ATOM 652 C CA . GLN A 1 81 ? 6.292 4.189 -10.483 1.00 95.94 81 GLN A CA 1
ATOM 653 C C . GLN A 1 81 ? 7.541 4.499 -9.663 1.00 95.94 81 GLN A C 1
ATOM 655 O O . GLN A 1 81 ? 7.483 5.204 -8.659 1.00 95.94 81 GLN A O 1
ATOM 660 N N . PHE A 1 82 ? 8.671 3.960 -10.103 1.00 94.00 82 PHE A N 1
ATOM 661 C CA . PHE A 1 82 ? 9.978 4.186 -9.492 1.00 94.00 82 PHE A CA 1
ATOM 662 C C . PHE A 1 82 ? 10.877 4.908 -10.484 1.00 94.00 82 PHE A C 1
ATOM 664 O O . PHE A 1 82 ? 10.979 4.469 -11.632 1.00 94.00 82 PHE A O 1
ATOM 671 N N . SER A 1 83 ? 11.507 6.002 -10.065 1.00 91.25 83 SER A N 1
ATOM 672 C CA . SER A 1 83 ? 12.465 6.716 -10.908 1.00 91.25 83 SER A CA 1
ATOM 673 C C . SER A 1 83 ? 13.896 6.274 -10.622 1.00 91.25 83 SER A C 1
ATOM 675 O O . SER A 1 83 ? 14.210 5.793 -9.536 1.00 91.25 83 SER A O 1
ATOM 677 N N . ASN A 1 84 ? 14.758 6.450 -11.626 1.00 91.00 84 ASN A N 1
ATOM 678 C CA . ASN A 1 84 ? 16.208 6.316 -11.497 1.00 91.00 84 ASN A CA 1
ATOM 679 C C . ASN A 1 84 ? 16.686 4.965 -10.917 1.00 91.00 84 ASN A C 1
ATOM 681 O O . ASN A 1 84 ? 17.694 4.891 -10.216 1.00 91.00 84 ASN A O 1
ATOM 685 N N . ILE A 1 85 ? 15.970 3.880 -11.225 1.00 94.62 85 ILE A N 1
ATOM 686 C CA . ILE A 1 85 ? 16.420 2.521 -10.913 1.00 94.62 85 ILE A CA 1
ATOM 687 C C . ILE A 1 85 ? 17.409 2.066 -11.984 1.00 94.62 85 ILE A C 1
ATOM 689 O O . ILE A 1 85 ? 17.209 2.350 -13.168 1.00 94.62 85 ILE A O 1
ATOM 693 N N . ASN A 1 86 ? 18.448 1.339 -11.574 1.00 94.38 86 ASN A N 1
ATOM 694 C CA . ASN A 1 86 ? 19.496 0.795 -12.435 1.00 94.38 86 ASN A CA 1
ATOM 695 C C . ASN A 1 86 ? 20.115 1.892 -13.320 1.00 94.38 86 ASN A C 1
ATOM 697 O O . ASN A 1 86 ? 20.084 1.808 -14.551 1.00 94.38 86 ASN A O 1
ATOM 701 N N . ASP A 1 87 ? 20.566 2.967 -12.667 1.00 91.81 87 ASP A N 1
ATOM 702 C CA . ASP A 1 87 ? 21.174 4.156 -13.282 1.00 91.81 87 ASP A CA 1
ATOM 703 C C . ASP A 1 87 ? 20.311 4.807 -14.381 1.00 91.81 87 ASP A C 1
ATOM 705 O O . ASP A 1 87 ? 20.813 5.417 -15.325 1.00 91.81 87 ASP A O 1
ATOM 709 N N . GLY A 1 88 ? 18.985 4.656 -14.280 1.00 91.06 88 GLY A N 1
ATOM 710 C CA . GLY A 1 88 ? 18.033 5.241 -15.221 1.00 91.06 88 GLY A CA 1
ATOM 711 C C . GLY A 1 88 ? 17.906 4.498 -16.554 1.00 91.06 88 GLY A C 1
ATOM 712 O O . GLY A 1 88 ? 17.341 5.054 -17.498 1.00 91.06 88 GLY A O 1
ATOM 713 N N . ASP A 1 89 ? 18.374 3.247 -16.664 1.00 95.19 89 ASP A N 1
ATOM 714 C CA . ASP A 1 89 ? 18.203 2.449 -17.886 1.00 95.19 89 ASP A CA 1
ATOM 715 C C . ASP A 1 89 ? 16.710 2.296 -18.224 1.00 95.19 89 ASP A C 1
ATOM 717 O O . ASP A 1 89 ? 15.943 1.632 -17.518 1.00 95.19 89 ASP A O 1
ATOM 721 N N . LYS A 1 90 ? 16.277 2.919 -19.325 1.00 94.44 90 LYS A N 1
ATOM 722 C CA . LYS A 1 90 ? 14.863 2.957 -19.717 1.00 94.44 90 LYS A CA 1
ATOM 723 C C . LYS A 1 90 ? 14.291 1.564 -19.974 1.00 94.44 90 LYS A C 1
ATOM 725 O O . LYS A 1 90 ? 13.160 1.291 -19.587 1.00 94.44 90 LYS A O 1
ATOM 730 N N . ARG A 1 91 ? 15.047 0.671 -20.615 1.00 95.75 91 ARG A N 1
ATOM 731 C CA . ARG A 1 91 ? 14.563 -0.677 -20.944 1.00 95.75 91 ARG A CA 1
ATOM 732 C C . ARG A 1 91 ? 14.375 -1.502 -19.674 1.00 95.75 91 ARG A C 1
ATOM 734 O O . ARG A 1 91 ? 13.407 -2.257 -19.574 1.00 95.75 91 ARG A O 1
ATOM 741 N N . PHE A 1 92 ? 15.286 -1.358 -18.716 1.00 95.44 92 PHE A N 1
ATOM 742 C CA . PHE A 1 92 ? 15.180 -1.986 -17.409 1.00 95.44 92 PHE A CA 1
ATOM 743 C C . PHE A 1 92 ? 13.983 -1.437 -16.629 1.00 95.44 92 PHE A C 1
ATOM 745 O O . PHE A 1 92 ? 13.163 -2.225 -16.159 1.00 95.44 92 PHE A O 1
ATOM 752 N N . ASN A 1 93 ? 13.840 -0.110 -16.552 1.00 94.12 93 ASN A N 1
ATOM 753 C CA . ASN A 1 93 ? 12.726 0.545 -15.862 1.00 94.12 93 ASN A CA 1
ATOM 754 C C . ASN A 1 93 ? 11.368 0.156 -16.469 1.00 94.12 93 ASN A C 1
ATOM 756 O O . ASN A 1 93 ? 10.473 -0.256 -15.735 1.00 94.12 93 ASN A O 1
ATOM 760 N N . ASP A 1 94 ? 11.241 0.162 -17.801 1.00 96.12 94 ASP A N 1
ATOM 761 C CA . ASP A 1 94 ? 10.015 -0.249 -18.499 1.00 96.12 94 ASP A CA 1
ATOM 762 C C . ASP A 1 94 ? 9.646 -1.711 -18.169 1.00 96.12 94 ASP A C 1
ATOM 764 O O . ASP A 1 94 ? 8.475 -2.040 -17.953 1.00 96.12 94 ASP A O 1
ATOM 768 N N . LYS A 1 95 ? 10.643 -2.609 -18.105 1.00 96.88 95 LYS A N 1
ATOM 769 C CA . LYS A 1 95 ? 10.433 -4.009 -17.705 1.00 96.88 95 LYS A CA 1
ATOM 770 C C . LYS A 1 95 ? 10.053 -4.122 -16.229 1.00 96.88 95 LYS A C 1
ATOM 772 O O . LYS A 1 95 ? 9.157 -4.902 -15.908 1.00 96.88 95 LYS A O 1
ATOM 777 N N . LEU A 1 96 ? 10.715 -3.372 -15.350 1.00 95.94 96 LEU A N 1
ATOM 778 C CA . LEU A 1 96 ? 10.445 -3.359 -13.914 1.00 95.94 96 LEU A CA 1
ATOM 779 C C . LEU A 1 96 ? 9.009 -2.909 -13.646 1.00 95.94 96 LEU A C 1
ATOM 781 O O . LEU A 1 96 ? 8.251 -3.656 -13.036 1.00 95.94 96 LEU A O 1
ATOM 785 N N . HIS A 1 97 ? 8.600 -1.742 -14.152 1.00 97.06 97 HIS A N 1
ATOM 786 C CA . HIS A 1 97 ? 7.245 -1.225 -13.943 1.00 97.06 97 HIS A CA 1
ATOM 787 C C . HIS A 1 97 ? 6.192 -2.167 -14.512 1.00 97.06 97 HIS A C 1
ATOM 789 O O . HIS A 1 97 ? 5.213 -2.452 -13.831 1.00 97.06 97 HIS A O 1
ATOM 795 N N . ARG A 1 98 ? 6.402 -2.711 -15.719 1.00 97.75 98 ARG A N 1
ATOM 796 C CA . ARG A 1 98 ? 5.495 -3.718 -16.284 1.00 97.75 98 ARG A CA 1
ATOM 797 C C . ARG A 1 98 ? 5.366 -4.927 -15.363 1.00 97.75 98 ARG A C 1
ATOM 799 O O . ARG A 1 98 ? 4.255 -5.298 -15.009 1.00 97.75 98 ARG A O 1
ATOM 806 N N . THR A 1 99 ? 6.494 -5.486 -14.929 1.00 97.00 99 THR A N 1
ATOM 807 C CA . THR A 1 99 ? 6.517 -6.665 -14.056 1.00 97.00 99 THR A CA 1
ATOM 808 C C . THR A 1 99 ? 5.783 -6.388 -12.745 1.00 97.00 99 THR A C 1
ATOM 810 O O . THR A 1 99 ? 4.949 -7.190 -12.339 1.00 97.00 99 THR A O 1
ATOM 813 N N . LEU A 1 100 ? 6.038 -5.252 -12.095 1.00 96.31 100 LEU A N 1
ATOM 814 C CA . LEU A 1 100 ? 5.392 -4.907 -10.827 1.00 96.31 100 LEU A CA 1
ATOM 815 C C . LEU A 1 100 ? 3.891 -4.661 -10.985 1.00 96.31 100 LEU A C 1
ATOM 817 O O . LEU A 1 100 ? 3.106 -5.152 -10.180 1.00 96.31 100 LEU A O 1
ATOM 821 N N . ASN A 1 101 ? 3.493 -3.935 -12.030 1.00 97.06 101 ASN A N 1
ATOM 822 C CA . ASN A 1 101 ? 2.100 -3.566 -12.264 1.00 97.06 101 ASN A CA 1
ATOM 823 C C . ASN A 1 101 ? 1.256 -4.751 -12.746 1.00 97.06 101 ASN A C 1
ATOM 825 O O . ASN A 1 101 ? 0.115 -4.884 -12.325 1.00 97.06 101 ASN A O 1
ATOM 829 N N . GLU A 1 102 ? 1.797 -5.646 -13.575 1.00 97.12 102 GLU A N 1
ATOM 830 C CA . GLU A 1 102 ? 1.100 -6.878 -13.981 1.00 97.12 102 GLU A CA 1
ATOM 831 C C . GLU A 1 102 ? 0.971 -7.868 -12.813 1.00 97.12 102 GLU A C 1
ATOM 833 O O . GLU A 1 102 ? -0.007 -8.607 -12.728 1.00 97.12 102 GLU A O 1
ATOM 838 N N . ASN A 1 103 ? 1.928 -7.853 -11.878 1.00 96.25 103 ASN A N 1
ATOM 839 C CA . ASN A 1 103 ? 1.976 -8.764 -10.732 1.00 96.25 103 ASN A CA 1
ATOM 840 C C . ASN A 1 103 ? 1.632 -8.072 -9.407 1.00 96.25 103 ASN A C 1
ATOM 842 O O . ASN A 1 103 ? 2.058 -8.528 -8.343 1.00 96.25 103 ASN A O 1
ATOM 846 N N . TRP A 1 104 ? 0.854 -6.988 -9.443 1.00 95.06 104 TRP A N 1
ATOM 847 C CA . TRP A 1 104 ? 0.622 -6.131 -8.279 1.00 95.06 104 TRP A CA 1
ATOM 848 C C . TRP A 1 104 ? 0.085 -6.900 -7.063 1.00 95.06 104 TRP A C 1
ATOM 850 O O . TRP A 1 104 ? 0.503 -6.628 -5.943 1.00 95.06 104 TRP A O 1
ATOM 860 N N . ARG A 1 105 ? -0.760 -7.925 -7.259 1.00 92.56 105 ARG A N 1
ATOM 861 C CA . ARG A 1 105 ? -1.255 -8.782 -6.163 1.00 92.56 105 ARG A CA 1
ATOM 862 C C . ARG A 1 105 ? -0.136 -9.526 -5.448 1.00 92.56 105 ARG A C 1
ATOM 864 O O . ARG A 1 105 ? -0.144 -9.607 -4.225 1.00 92.56 105 ARG A O 1
ATOM 871 N N . ILE A 1 106 ? 0.831 -10.051 -6.199 1.00 93.12 106 ILE A N 1
ATOM 872 C CA . ILE A 1 106 ? 1.991 -10.750 -5.635 1.00 93.12 106 ILE A CA 1
ATOM 873 C C . ILE A 1 106 ? 2.870 -9.746 -4.888 1.00 93.12 106 ILE A C 1
ATOM 875 O O . ILE A 1 106 ? 3.335 -10.042 -3.788 1.00 93.12 106 ILE A O 1
ATOM 879 N N . VAL A 1 107 ? 3.062 -8.549 -5.451 1.00 92.88 107 VAL A N 1
ATOM 880 C CA . VAL A 1 107 ? 3.824 -7.478 -4.797 1.00 92.88 107 VAL A CA 1
ATOM 881 C C . VAL A 1 107 ? 3.161 -7.083 -3.472 1.00 92.88 107 VAL A C 1
ATOM 883 O O . VAL A 1 107 ? 3.824 -7.075 -2.441 1.00 92.88 107 VAL A O 1
ATOM 886 N N . VAL A 1 108 ? 1.849 -6.845 -3.451 1.00 89.31 108 VAL A N 1
ATOM 887 C CA . VAL A 1 108 ? 1.100 -6.532 -2.221 1.00 89.31 108 VAL A CA 1
ATOM 888 C C . VAL A 1 108 ? 1.163 -7.682 -1.216 1.00 89.31 108 VAL A C 1
ATOM 890 O O . VAL A 1 108 ? 1.430 -7.439 -0.044 1.00 89.31 108 VAL A O 1
ATOM 893 N N . ALA A 1 109 ? 0.977 -8.931 -1.648 1.00 87.94 109 ALA A N 1
ATOM 894 C CA . ALA A 1 109 ? 1.005 -10.082 -0.746 1.00 87.94 109 ALA A CA 1
ATOM 895 C C . ALA A 1 109 ? 2.369 -10.266 -0.055 1.00 87.94 109 ALA A C 1
ATOM 897 O O . ALA A 1 109 ? 2.416 -10.658 1.108 1.00 87.94 109 ALA A O 1
ATOM 898 N N . ASN A 1 110 ? 3.473 -9.966 -0.748 1.00 86.75 110 ASN A N 1
ATOM 899 C CA . ASN A 1 110 ? 4.823 -10.116 -0.196 1.00 86.75 110 ASN A CA 1
ATOM 900 C C . ASN A 1 110 ? 5.306 -8.872 0.563 1.00 86.75 110 ASN A C 1
ATOM 902 O O . ASN A 1 110 ? 6.026 -9.001 1.549 1.00 86.75 110 ASN A O 1
ATOM 906 N N . PHE A 1 111 ? 4.931 -7.673 0.109 1.00 83.94 111 PHE A N 1
ATOM 907 C CA . PHE A 1 111 ? 5.521 -6.420 0.589 1.00 83.94 111 PHE A CA 1
ATOM 908 C C . PHE A 1 111 ? 4.525 -5.485 1.289 1.00 83.94 111 PHE A C 1
ATOM 910 O O . PHE A 1 111 ? 4.939 -4.640 2.079 1.00 83.94 111 PHE A O 1
ATOM 917 N N . GLY A 1 112 ? 3.218 -5.648 1.072 1.00 77.06 112 GLY A N 1
ATOM 918 C CA . GLY A 1 112 ? 2.177 -4.819 1.693 1.00 77.06 112 GLY A CA 1
ATOM 919 C C . GLY A 1 112 ? 2.111 -4.983 3.212 1.00 77.06 112 GLY A C 1
ATOM 920 O O . GLY A 1 112 ? 1.855 -4.021 3.930 1.00 77.06 112 GLY A O 1
ATOM 921 N N . GLY A 1 113 ? 2.453 -6.172 3.720 1.00 68.75 113 GLY A N 1
ATOM 922 C CA . GLY A 1 113 ? 2.538 -6.439 5.156 1.00 68.75 113 GLY A CA 1
ATOM 923 C C . GLY A 1 113 ? 3.600 -5.615 5.895 1.00 68.75 113 GLY A C 1
ATOM 924 O O . GLY A 1 113 ? 3.449 -5.398 7.090 1.00 68.75 113 GLY A O 1
ATOM 925 N N . TYR A 1 114 ? 4.639 -5.100 5.219 1.00 57.28 114 TYR A N 1
ATOM 926 C CA . TYR A 1 114 ? 5.639 -4.228 5.861 1.00 57.28 114 TYR A CA 1
ATOM 927 C C . TYR A 1 114 ? 5.091 -2.836 6.194 1.00 57.28 114 TYR A C 1
ATOM 929 O O . TYR A 1 114 ? 5.633 -2.179 7.076 1.00 57.28 114 TYR A O 1
ATOM 937 N N . VAL A 1 115 ? 3.996 -2.415 5.553 1.00 50.94 115 VAL A N 1
ATOM 938 C CA . VAL A 1 115 ? 3.232 -1.217 5.946 1.00 50.94 115 VAL A CA 1
ATOM 939 C C . VAL A 1 115 ? 2.305 -1.520 7.138 1.00 50.94 115 VAL A C 1
ATOM 941 O O . VAL A 1 115 ? 1.908 -0.609 7.852 1.00 50.94 115 VAL A O 1
ATOM 944 N N . ASN A 1 116 ? 2.022 -2.804 7.396 1.00 48.78 116 ASN A N 1
ATOM 945 C CA . ASN A 1 116 ? 1.079 -3.298 8.407 1.00 48.78 116 ASN A CA 1
ATOM 946 C C . ASN A 1 116 ? 1.750 -4.066 9.562 1.00 48.78 116 ASN A C 1
ATOM 948 O O . ASN A 1 116 ? 1.066 -4.780 10.300 1.00 48.78 116 ASN A O 1
ATOM 952 N N . LYS A 1 117 ? 3.078 -3.987 9.731 1.00 38.97 117 LYS A N 1
ATOM 953 C CA . LYS A 1 117 ? 3.741 -4.674 10.846 1.00 38.97 117 LYS A CA 1
ATOM 954 C C . LYS A 1 117 ? 3.396 -3.979 12.162 1.00 38.97 117 LYS A C 1
ATOM 956 O O . LYS A 1 117 ? 4.050 -3.024 12.562 1.00 38.97 117 LYS A O 1
ATOM 961 N N . ASN A 1 118 ? 2.406 -4.540 12.852 1.00 38.66 118 ASN A N 1
ATOM 962 C CA . ASN A 1 118 ? 2.404 -4.575 14.304 1.00 38.66 118 ASN A CA 1
ATOM 963 C C . ASN A 1 118 ? 3.659 -5.345 14.726 1.00 38.66 118 ASN A C 1
ATOM 965 O O . ASN A 1 118 ? 3.763 -6.554 14.499 1.00 38.66 118 ASN A O 1
ATOM 969 N N . GLU A 1 119 ? 4.626 -4.634 15.296 1.00 31.34 119 GLU A N 1
ATOM 970 C CA . GLU A 1 119 ? 5.476 -5.235 16.314 1.00 31.34 119 GLU A CA 1
ATOM 971 C C . GLU A 1 119 ? 4.522 -5.751 17.400 1.00 31.34 119 GLU A C 1
ATOM 973 O O . GLU A 1 119 ? 3.818 -4.970 18.041 1.00 31.34 119 GLU A O 1
ATOM 978 N N . ALA A 1 120 ? 4.389 -7.075 17.471 1.00 31.72 120 ALA A N 1
ATOM 979 C CA . ALA A 1 120 ? 3.782 -7.762 18.601 1.00 31.72 120 ALA A CA 1
ATOM 980 C C . ALA A 1 120 ? 4.826 -7.916 19.709 1.00 31.72 120 ALA A C 1
ATOM 982 O O . ALA A 1 120 ? 6.004 -8.165 19.355 1.00 31.72 120 ALA A O 1
#